Protein AF-A0A804JCF3-F1 (afdb_monomer)

Solvent-accessible surface area (backbone atoms only — not comparable to full-atom values): 6705 Å² total; per-residue (Å²): 135,85,74,80,89,80,71,84,83,71,57,66,70,57,54,53,48,50,54,51,51,53,50,50,52,56,49,50,53,53,51,52,48,67,68,36,88,84,48,82,68,52,73,66,57,55,50,51,52,51,52,52,48,53,53,53,52,51,52,52,49,50,54,51,50,52,50,52,52,49,56,53,52,51,52,54,51,52,52,51,53,51,52,52,46,67,73,66,78,66,74,58,69,66,62,54,48,52,65,72,44,47,76,63,58,58,62,63,66,76,76,115

Mean predicted aligned error: 13.16 Å

InterPro domains:
  IPR013947 Mediator complex, subunit Med14 [PTHR12809] (1-79)
  IPR055122 Mediat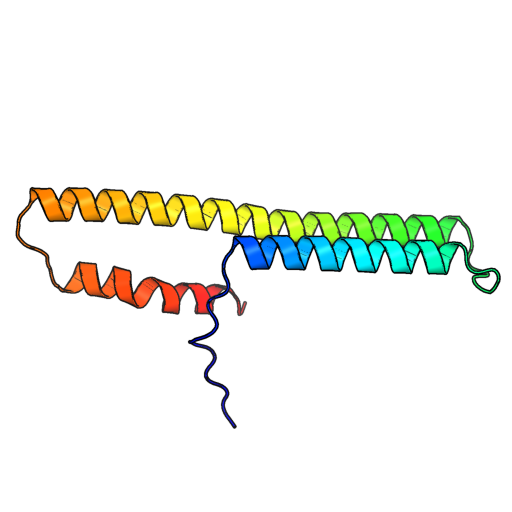or complex subunit MED14, N-terminal [PF08638] (9-81)

Organism: Musa acuminata subsp. malaccensis (NCBI:txid214687)

Radius of gyration: 21.76 Å; Cα contacts (8 Å, |Δi|>4): 15; chains: 1; bounding box: 44×30×64 Å

Secondary structure (DSSP, 8-state):
----TTS-PPPHHHHHHHHHHHHHHHHHHHHHHHH-TT----HHHHHHHHHHHHHHHHHHHHHHHHHHHHHHHHHHHHHHHHHHHHHHS---HHHHHHHHHHHHHHTTGGG-

pLDDT: mean 73.2, std 19.91, range [32.34, 96.25]

Structure (mmCIF, N/CA/C/O backbone):
data_AF-A0A804JCF3-F1
#
_entry.id   AF-A0A804JCF3-F1
#
loop_
_atom_site.group_PDB
_atom_site.id
_atom_site.type_symbol
_atom_site.label_atom_id
_atom_site.label_alt_id
_atom_site.label_comp_id
_atom_site.label_asym_id
_atom_site.label_entity_id
_atom_site.label_seq_id
_atom_site.pdbx_PDB_ins_code
_atom_site.Cartn_x
_atom_site.Cartn_y
_atom_site.Cartn_z
_atom_site.occupancy
_atom_site.B_iso_or_equiv
_atom_site.auth_seq_id
_atom_site.auth_comp_id
_atom_site.auth_asym_id
_atom_site.auth_atom_id
_atom_site.pdbx_PDB_model_num
ATOM 1 N N . MET A 1 1 ? 25.938 -18.453 4.469 1.00 33.66 1 MET A N 1
ATOM 2 C CA . MET A 1 1 ? 25.065 -18.577 3.283 1.00 33.66 1 MET A CA 1
ATOM 3 C C . MET A 1 1 ? 24.818 -17.176 2.747 1.00 33.66 1 MET A C 1
ATOM 5 O O . MET A 1 1 ? 23.984 -16.465 3.287 1.00 33.66 1 MET A O 1
ATOM 9 N N . ALA A 1 2 ? 25.632 -16.740 1.785 1.00 35.84 2 ALA A N 1
ATOM 10 C CA . ALA A 1 2 ? 25.478 -15.447 1.127 1.00 35.84 2 ALA A CA 1
ATOM 11 C C . ALA A 1 2 ? 24.386 -15.600 0.064 1.00 35.84 2 ALA A C 1
ATOM 13 O O . ALA A 1 2 ? 24.603 -16.256 -0.950 1.00 35.84 2 ALA A O 1
ATOM 14 N N . ALA A 1 3 ? 23.188 -15.100 0.359 1.00 41.19 3 ALA A N 1
ATOM 15 C CA . ALA A 1 3 ? 22.082 -15.111 -0.585 1.00 41.19 3 ALA A CA 1
ATOM 16 C C . ALA A 1 3 ? 22.426 -14.217 -1.783 1.00 41.19 3 ALA A C 1
ATOM 18 O O . ALA A 1 3 ? 22.879 -13.084 -1.615 1.00 41.19 3 ALA A O 1
ATOM 19 N N . GLU A 1 4 ? 22.211 -14.748 -2.981 1.00 39.12 4 GLU A N 1
ATOM 20 C CA . GLU A 1 4 ? 22.333 -14.068 -4.265 1.00 39.12 4 GLU A CA 1
ATOM 21 C C . GLU A 1 4 ? 21.363 -12.873 -4.336 1.00 39.12 4 GLU A C 1
ATOM 23 O O . GLU A 1 4 ? 20.233 -12.972 -4.808 1.00 39.12 4 GLU A O 1
ATOM 28 N N . LEU A 1 5 ? 21.801 -11.710 -3.855 1.00 44.31 5 LEU A N 1
ATOM 29 C CA . LEU A 1 5 ? 21.049 -10.445 -3.844 1.00 44.31 5 LEU A CA 1
ATOM 30 C C . LEU A 1 5 ? 20.971 -9.769 -5.234 1.00 44.31 5 LEU A C 1
ATOM 32 O O . LEU A 1 5 ? 20.851 -8.551 -5.329 1.00 44.31 5 LEU A O 1
ATOM 36 N N . GLY A 1 6 ? 21.058 -10.545 -6.320 1.00 49.97 6 GLY A N 1
ATOM 37 C CA . GLY A 1 6 ? 21.124 -10.042 -7.698 1.00 49.97 6 GLY A CA 1
ATOM 38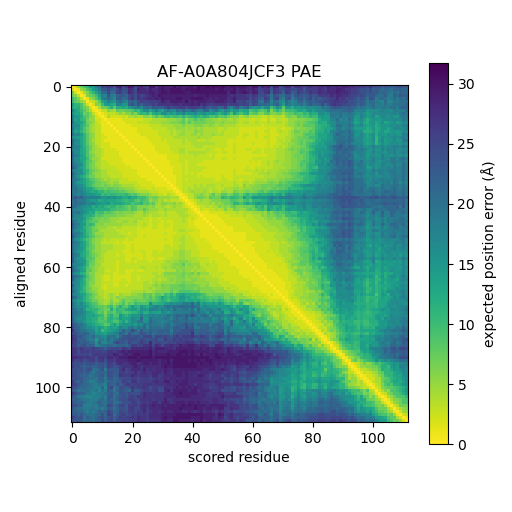 C C . GLY A 1 6 ? 19.950 -10.415 -8.608 1.00 49.97 6 GLY A C 1
ATOM 39 O O . GLY A 1 6 ? 19.782 -9.776 -9.643 1.00 49.97 6 GLY A O 1
ATOM 40 N N . GLN A 1 7 ? 19.128 -11.409 -8.246 1.00 49.78 7 GLN A N 1
ATOM 41 C CA . GLN A 1 7 ? 18.189 -12.031 -9.196 1.00 49.78 7 GLN A CA 1
ATOM 42 C C . GLN A 1 7 ? 16.703 -11.718 -8.974 1.00 49.78 7 GLN A C 1
ATOM 44 O O . GLN A 1 7 ? 15.884 -12.066 -9.822 1.00 49.78 7 GLN A O 1
ATOM 49 N N . GLN A 1 8 ? 16.310 -1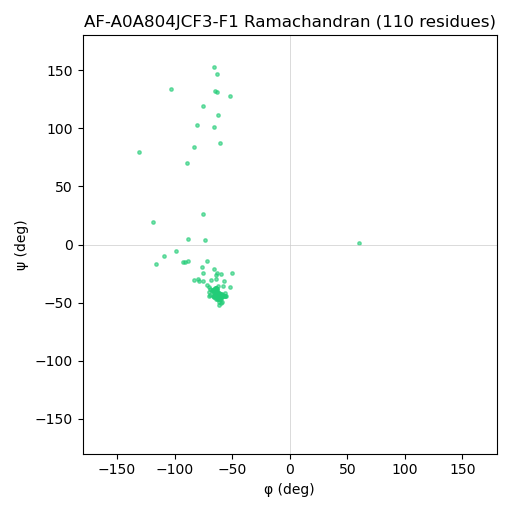1.091 -7.863 1.00 55.94 8 GLN A N 1
ATOM 50 C CA . GLN A 1 8 ? 14.889 -10.871 -7.579 1.00 55.94 8 GLN A CA 1
ATOM 51 C C . GLN A 1 8 ? 14.395 -9.547 -8.178 1.00 55.94 8 GLN A C 1
ATOM 53 O O . GLN A 1 8 ? 14.100 -8.585 -7.473 1.00 55.94 8 GLN A O 1
ATOM 58 N N . THR A 1 9 ? 14.298 -9.485 -9.508 1.00 63.22 9 THR A N 1
ATOM 59 C CA . THR A 1 9 ? 13.560 -8.403 -10.167 1.00 63.22 9 THR A CA 1
ATOM 60 C C . THR A 1 9 ? 12.068 -8.666 -10.011 1.00 63.22 9 THR A C 1
ATOM 62 O O . THR A 1 9 ? 11.558 -9.694 -10.454 1.00 63.22 9 THR A O 1
ATOM 65 N N . VAL A 1 10 ? 11.365 -7.749 -9.353 1.00 72.50 10 VAL A N 1
ATOM 66 C CA . VAL A 1 10 ? 9.912 -7.824 -9.172 1.00 72.50 10 VAL A CA 1
ATOM 67 C C . VAL A 1 10 ? 9.261 -6.859 -10.147 1.00 72.50 10 VAL A C 1
ATOM 69 O O . VAL A 1 10 ? 9.668 -5.700 -10.235 1.00 72.50 10 VAL A O 1
ATOM 72 N N . GLU A 1 11 ? 8.226 -7.325 -10.842 1.00 79.38 11 GLU A N 1
ATOM 73 C CA . GLU A 1 11 ? 7.400 -6.475 -11.694 1.00 79.38 11 GLU A CA 1
ATOM 74 C C . GLU A 1 11 ? 6.920 -5.248 -10.913 1.00 79.38 11 GLU A C 1
ATOM 76 O O . GLU A 1 11 ? 6.331 -5.368 -9.834 1.00 79.38 11 GLU A O 1
ATOM 81 N N . PHE A 1 12 ? 7.145 -4.050 -11.460 1.00 79.75 12 PHE A N 1
ATOM 82 C CA . PHE A 1 12 ? 6.791 -2.804 -10.776 1.00 79.75 12 PHE A CA 1
ATOM 83 C C . PHE A 1 12 ? 5.293 -2.752 -10.431 1.00 79.75 12 PHE A C 1
ATOM 85 O O . PHE A 1 12 ? 4.910 -2.299 -9.353 1.00 79.75 12 PHE A O 1
ATOM 92 N N . SER A 1 13 ? 4.442 -3.299 -11.303 1.00 83.25 13 SER A N 1
ATOM 93 C CA . SER A 1 13 ? 3.001 -3.440 -11.069 1.00 83.25 13 SER A CA 1
ATOM 94 C C . SER A 1 13 ? 2.687 -4.326 -9.854 1.00 83.25 13 SER A C 1
ATOM 96 O O . SER A 1 13 ? 1.831 -3.974 -9.041 1.00 83.25 13 SER A O 1
ATOM 98 N N . ALA A 1 14 ? 3.411 -5.435 -9.683 1.00 85.06 14 ALA A N 1
ATOM 99 C CA . ALA A 1 14 ? 3.285 -6.321 -8.530 1.00 85.06 14 ALA A CA 1
ATOM 100 C C . ALA A 1 14 ? 3.803 -5.656 -7.247 1.00 85.06 14 ALA A C 1
ATOM 102 O O . ALA A 1 14 ? 3.184 -5.797 -6.194 1.00 85.06 14 ALA A O 1
ATOM 103 N N . LEU A 1 15 ? 4.889 -4.879 -7.332 1.00 86.12 15 LEU A N 1
ATOM 104 C CA . LEU A 1 15 ? 5.415 -4.106 -6.205 1.00 86.12 15 LEU A CA 1
ATOM 105 C C . LEU A 1 15 ? 4.413 -3.046 -5.728 1.00 86.12 15 LEU A C 1
ATOM 107 O O . LEU A 1 15 ? 4.157 -2.937 -4.529 1.00 86.12 15 LEU A O 1
ATOM 111 N N . VAL A 1 16 ? 3.827 -2.284 -6.657 1.00 88.38 16 VAL A N 1
ATOM 112 C CA . VAL A 1 16 ? 2.806 -1.272 -6.346 1.00 88.38 16 VAL A CA 1
ATOM 113 C C . VAL A 1 16 ? 1.567 -1.927 -5.743 1.00 88.38 16 VAL A C 1
ATOM 115 O O . VAL A 1 16 ? 1.062 -1.441 -4.732 1.00 88.38 16 VAL A O 1
ATOM 118 N N . ARG A 1 17 ? 1.105 -3.047 -6.315 1.00 89.69 17 ARG A N 1
ATOM 119 C CA . ARG A 1 17 ? -0.054 -3.787 -5.805 1.00 89.69 17 ARG A CA 1
ATOM 120 C C . ARG A 1 17 ? 0.180 -4.295 -4.384 1.00 89.69 17 ARG A C 1
ATOM 122 O O . ARG A 1 17 ? -0.602 -3.953 -3.506 1.00 89.69 17 ARG A O 1
ATOM 129 N N . ARG A 1 18 ? 1.291 -5.000 -4.137 1.00 90.25 18 ARG A N 1
ATOM 130 C CA . ARG A 1 18 ? 1.663 -5.466 -2.790 1.00 90.25 18 ARG A CA 1
ATOM 131 C C . ARG A 1 18 ? 1.746 -4.312 -1.803 1.00 90.25 18 ARG A C 1
ATOM 133 O O . ARG A 1 18 ? 1.222 -4.397 -0.704 1.00 90.25 18 ARG A O 1
ATOM 140 N N . ALA A 1 19 ? 2.365 -3.202 -2.201 1.00 89.81 19 ALA A N 1
ATOM 141 C CA . ALA A 1 19 ? 2.476 -2.051 -1.322 1.00 89.81 19 ALA A CA 1
ATOM 142 C C . ALA A 1 19 ? 1.123 -1.424 -0.965 1.00 89.81 19 ALA A C 1
ATOM 144 O O . ALA A 1 19 ? 0.950 -0.986 0.173 1.00 89.81 19 ALA A O 1
ATOM 145 N N . ALA A 1 20 ? 0.183 -1.388 -1.911 1.00 91.06 20 ALA A N 1
ATOM 146 C CA . ALA A 1 20 ? -1.177 -0.923 -1.671 1.00 91.06 20 ALA A CA 1
ATOM 147 C C . ALA A 1 20 ? -1.965 -1.898 -0.781 1.00 91.06 20 ALA A C 1
ATOM 149 O O . ALA A 1 20 ? -2.625 -1.454 0.157 1.00 91.06 20 ALA A O 1
ATOM 150 N N . GLU A 1 21 ? -1.857 -3.203 -1.034 1.00 93.81 21 GLU A N 1
ATOM 151 C CA . GLU A 1 21 ? -2.491 -4.263 -0.239 1.00 93.81 21 GLU A CA 1
ATOM 152 C C . GLU A 1 21 ? -1.987 -4.258 1.208 1.00 93.81 21 GLU A C 1
ATOM 154 O O . GLU A 1 21 ? -2.795 -4.174 2.128 1.00 93.81 21 GLU A O 1
ATOM 159 N N . ASP A 1 22 ? -0.668 -4.231 1.417 1.00 92.62 22 ASP A N 1
ATOM 160 C CA . ASP A 1 22 ? -0.049 -4.126 2.743 1.00 92.62 22 ASP A CA 1
ATOM 161 C C . ASP A 1 22 ? -0.557 -2.890 3.504 1.00 92.62 22 ASP A C 1
ATOM 163 O O . ASP A 1 22 ? -0.865 -2.950 4.694 1.00 92.62 22 ASP A O 1
ATOM 167 N N . SER A 1 23 ? -0.635 -1.741 2.822 1.00 92.19 23 SER A N 1
ATOM 168 C CA . SER A 1 23 ? -1.137 -0.503 3.419 1.00 92.19 23 SER A CA 1
ATOM 169 C C . SER A 1 23 ? -2.626 -0.600 3.753 1.00 92.19 23 SER A C 1
ATOM 171 O O . SER A 1 23 ? -3.050 -0.121 4.801 1.00 92.19 23 SER A O 1
ATOM 173 N N . TYR A 1 24 ? -3.434 -1.234 2.909 1.00 93.50 24 TYR A N 1
ATOM 174 C CA . TYR A 1 24 ? -4.846 -1.445 3.209 1.00 93.50 24 TYR A CA 1
ATOM 175 C C . TYR A 1 24 ? -5.044 -2.384 4.407 1.00 93.50 24 TYR A C 1
ATOM 177 O O . TYR A 1 24 ? -5.820 -2.062 5.305 1.00 93.50 24 TYR A O 1
ATOM 185 N N . LEU A 1 25 ? -4.313 -3.501 4.457 1.00 96.25 25 LEU A N 1
ATOM 186 C CA . LEU A 1 25 ? -4.375 -4.460 5.562 1.00 96.25 25 LEU A CA 1
ATOM 187 C C . LEU A 1 25 ? -3.965 -3.813 6.886 1.00 96.25 25 LEU A C 1
ATOM 189 O O . LEU A 1 25 ? -4.712 -3.889 7.856 1.00 96.25 25 LEU A O 1
ATOM 193 N N . ALA A 1 26 ? -2.855 -3.075 6.905 1.00 93.88 26 ALA A N 1
ATOM 194 C CA . ALA A 1 26 ? -2.409 -2.372 8.104 1.00 93.88 26 ALA A CA 1
ATOM 195 C C . ALA A 1 26 ? -3.412 -1.298 8.574 1.00 93.88 26 ALA A C 1
ATOM 197 O O . ALA A 1 26 ? -3.594 -1.100 9.776 1.00 93.88 26 ALA A O 1
ATOM 198 N N . LEU A 1 27 ? -4.093 -0.609 7.646 1.00 94.50 27 LEU A N 1
ATOM 199 C CA . LEU A 1 27 ? -5.167 0.324 8.000 1.00 94.50 27 LEU A CA 1
ATOM 200 C C . LEU A 1 27 ? -6.368 -0.412 8.595 1.00 94.50 27 LEU A C 1
ATOM 202 O O . LEU A 1 27 ? -6.935 0.042 9.587 1.00 94.50 27 LEU A O 1
ATOM 206 N N . LYS A 1 28 ? -6.758 -1.534 7.985 1.00 94.69 28 LYS A N 1
ATOM 207 C CA . LYS A 1 28 ? -7.866 -2.364 8.451 1.00 94.69 28 LYS A CA 1
ATOM 208 C C . LYS A 1 28 ? -7.608 -2.856 9.874 1.00 94.69 28 LYS A C 1
ATOM 210 O O . LYS A 1 28 ? -8.451 -2.627 10.735 1.00 94.69 28 LYS A O 1
ATOM 215 N N . GLU A 1 29 ? -6.426 -3.407 10.139 1.00 94.06 29 GLU A N 1
ATOM 216 C CA . GLU A 1 29 ? -6.005 -3.842 11.476 1.00 94.06 29 GLU A CA 1
ATOM 217 C C . GLU A 1 29 ? -6.027 -2.692 12.492 1.00 94.06 29 GLU A C 1
ATOM 219 O O . GLU A 1 29 ? -6.508 -2.852 13.614 1.00 94.06 29 GLU A O 1
ATOM 224 N N . LEU A 1 30 ? -5.554 -1.500 12.105 1.00 93.44 30 LEU A N 1
ATOM 225 C CA . LEU A 1 30 ? -5.574 -0.320 12.974 1.00 93.44 30 LEU A CA 1
ATOM 226 C C . LEU A 1 30 ? -7.006 0.110 13.325 1.00 93.44 30 LEU A C 1
ATOM 228 O O . LEU A 1 30 ? -7.281 0.466 14.472 1.00 93.44 30 LEU A O 1
ATOM 232 N N . VAL A 1 31 ? -7.927 0.053 12.360 1.00 92.19 31 VAL A N 1
ATOM 233 C CA . VAL A 1 31 ? -9.346 0.371 12.575 1.00 92.19 31 VAL A CA 1
ATOM 234 C C . VAL A 1 31 ? -10.027 -0.693 13.430 1.00 92.19 31 VAL A C 1
ATOM 236 O O . VAL A 1 31 ? -10.763 -0.343 14.352 1.00 92.19 31 VAL A O 1
ATOM 239 N N . GLU A 1 32 ? -9.785 -1.972 13.162 1.00 93.12 32 GLU A N 1
ATOM 240 C CA . GLU A 1 32 ? -10.336 -3.083 13.944 1.00 93.12 32 GLU A CA 1
ATOM 241 C C . GLU A 1 32 ? -9.880 -3.002 15.400 1.00 93.12 32 GLU A C 1
ATOM 243 O O . GLU A 1 32 ? -10.717 -3.031 16.301 1.00 93.12 32 GLU A O 1
ATOM 248 N N . ARG A 1 33 ? -8.589 -2.744 15.633 1.00 90.88 33 ARG A N 1
ATOM 249 C CA . ARG A 1 33 ? -8.043 -2.494 16.970 1.00 90.88 33 ARG A CA 1
ATOM 250 C C . ARG A 1 33 ? -8.726 -1.316 17.661 1.00 90.88 33 ARG A C 1
ATOM 252 O O . ARG A 1 33 ? -9.097 -1.435 18.818 1.00 90.88 33 ARG A O 1
ATOM 259 N N . SER A 1 34 ? -8.945 -0.210 16.946 1.00 88.12 34 SER A N 1
ATOM 260 C CA . SER A 1 34 ? -9.565 0.996 17.520 1.00 88.12 34 SER A CA 1
ATOM 261 C C . SER A 1 34 ? -11.016 0.791 17.978 1.00 88.12 34 SER A C 1
ATOM 263 O O . SER A 1 34 ? -11.490 1.513 18.861 1.00 88.12 34 SER A O 1
ATOM 265 N N . ARG A 1 35 ? -11.711 -0.176 17.358 1.00 87.88 35 ARG A N 1
ATOM 266 C CA . ARG A 1 35 ? -13.102 -0.568 17.634 1.00 87.88 35 ARG A CA 1
ATOM 267 C C . ARG A 1 35 ? -13.215 -1.672 18.679 1.00 87.88 35 ARG A C 1
ATOM 269 O O . ARG A 1 35 ? -14.320 -1.922 19.154 1.00 87.88 35 ARG A O 1
ATOM 276 N N . ALA A 1 36 ? -12.113 -2.346 18.989 1.00 90.38 36 ALA A N 1
ATOM 277 C CA . ALA A 1 36 ? -12.102 -3.429 19.949 1.00 90.38 36 ALA A CA 1
ATOM 278 C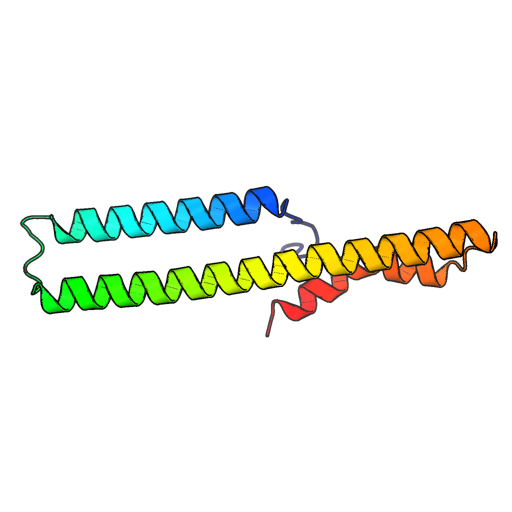 C . ALA A 1 36 ? -12.500 -2.888 21.337 1.00 90.38 36 ALA A C 1
ATOM 280 O O . ALA A 1 36 ? -11.963 -1.860 21.761 1.00 90.38 36 ALA A O 1
ATOM 281 N N . PRO A 1 37 ? -13.442 -3.533 22.044 1.00 81.81 37 PRO A N 1
ATOM 282 C CA . PRO A 1 37 ? -13.907 -3.064 23.349 1.00 81.81 37 PRO A CA 1
ATOM 283 C C . PRO A 1 37 ? -12.793 -3.069 24.409 1.00 81.81 37 PRO A C 1
ATOM 285 O O . PRO A 1 37 ? -12.841 -2.285 25.354 1.00 81.81 37 PRO A O 1
ATOM 288 N N . GLU A 1 38 ? -11.762 -3.898 24.233 1.00 86.69 38 GLU A N 1
ATOM 289 C CA . GLU A 1 38 ? -10.538 -3.904 25.037 1.00 86.69 38 GLU A CA 1
ATOM 290 C C . GLU A 1 38 ? -9.599 -2.703 24.799 1.00 86.69 38 GLU A C 1
ATOM 292 O O . GLU A 1 38 ? -8.698 -2.468 25.608 1.00 86.69 38 GLU A O 1
ATOM 297 N N . ASP A 1 39 ? -9.782 -1.921 23.728 1.00 84.38 39 ASP A N 1
ATOM 298 C CA . ASP A 1 39 ? -8.916 -0.779 23.419 1.00 84.38 39 ASP A CA 1
ATOM 299 C C . ASP A 1 39 ? -9.330 0.475 24.205 1.00 84.38 39 ASP A C 1
ATOM 301 O O . ASP A 1 39 ? -10.041 1.359 23.713 1.00 84.38 39 ASP A O 1
ATOM 305 N N . GLN A 1 40 ? -8.834 0.548 25.444 1.00 87.19 40 GLN A N 1
ATOM 306 C CA . GLN A 1 40 ? -9.064 1.627 26.418 1.00 87.19 40 GLN A CA 1
ATOM 307 C C . GLN A 1 40 ? -8.320 2.937 26.099 1.00 87.19 40 GLN A C 1
ATOM 309 O O . GLN A 1 40 ? -8.356 3.881 26.888 1.00 87.19 40 GLN A O 1
ATOM 314 N N . ARG A 1 41 ? -7.618 3.012 24.962 1.00 87.88 41 ARG A N 1
ATOM 315 C CA . ARG A 1 41 ? -6.934 4.238 24.530 1.00 87.88 41 ARG A CA 1
ATOM 316 C C . ARG A 1 41 ? -7.920 5.366 24.277 1.00 87.88 41 ARG A C 1
ATOM 318 O O . ARG A 1 41 ? -9.019 5.150 23.763 1.00 87.88 41 ARG A O 1
ATOM 325 N N . SER A 1 42 ? -7.476 6.585 24.554 1.00 89.56 42 SER A N 1
ATOM 326 C CA . SER A 1 42 ? -8.260 7.788 24.295 1.00 89.56 42 SER A CA 1
ATOM 327 C C . SER A 1 42 ? -8.482 8.015 22.796 1.00 89.56 42 SER A C 1
ATOM 329 O O . SER A 1 42 ? -7.647 7.669 21.953 1.00 89.56 42 SER A O 1
ATOM 331 N N . ASP A 1 43 ? -9.578 8.689 22.446 1.00 88.81 43 ASP A N 1
ATOM 332 C CA . ASP A 1 43 ? -9.854 9.083 21.058 1.00 88.81 43 ASP A CA 1
ATOM 333 C C . ASP A 1 43 ? -8.730 9.933 20.451 1.00 88.81 43 ASP A C 1
ATOM 335 O O . ASP A 1 43 ? -8.473 9.871 19.246 1.00 88.81 43 ASP A O 1
ATOM 339 N N . SER A 1 44 ? -8.037 10.721 21.276 1.00 92.19 44 SER A N 1
ATOM 340 C CA . SER A 1 44 ? -6.884 11.521 20.861 1.00 92.19 44 SER A CA 1
ATOM 341 C C . SER A 1 44 ? -5.710 10.643 20.433 1.00 92.19 44 SER A C 1
ATOM 343 O O . SER A 1 44 ? -5.128 10.880 19.377 1.00 92.19 44 SER A O 1
ATOM 345 N N . GLU A 1 45 ? -5.389 9.595 21.193 1.00 91.56 45 GLU A N 1
ATOM 346 C CA . GLU A 1 45 ? -4.330 8.643 20.833 1.00 91.56 45 GLU A CA 1
ATOM 347 C C . GLU A 1 45 ? -4.681 7.875 19.557 1.00 91.56 45 GLU A C 1
ATOM 349 O O . GLU A 1 45 ? -3.852 7.785 18.649 1.00 91.56 45 GLU A O 1
ATOM 354 N N . LYS A 1 46 ? -5.934 7.417 19.431 1.00 91.94 46 LYS A N 1
ATOM 355 C CA . LYS A 1 46 ? -6.436 6.742 18.221 1.00 91.94 46 LYS A CA 1
ATOM 356 C C . LYS A 1 46 ? -6.310 7.643 16.984 1.00 91.94 46 LYS A C 1
ATOM 358 O O . LYS A 1 46 ? -5.839 7.204 15.933 1.00 91.94 46 LYS A O 1
ATOM 363 N N . LYS A 1 47 ? -6.658 8.931 17.108 1.00 92.94 47 LYS A N 1
ATOM 364 C CA . LYS A 1 47 ? -6.493 9.931 16.036 1.00 92.94 47 LYS A CA 1
ATOM 365 C C . LYS A 1 47 ? -5.024 10.178 15.690 1.00 92.94 47 LYS A C 1
ATOM 367 O O . LYS A 1 47 ? -4.690 10.259 14.508 1.00 92.94 47 LYS A O 1
ATOM 372 N N . ILE A 1 48 ? -4.142 10.278 16.685 1.00 94.75 48 ILE A N 1
ATOM 373 C CA . ILE A 1 48 ? -2.700 10.460 16.464 1.00 94.75 48 ILE A CA 1
ATOM 374 C C . ILE A 1 48 ? -2.115 9.267 15.701 1.00 94.75 48 ILE A C 1
ATOM 376 O O . ILE A 1 48 ? -1.356 9.462 14.750 1.00 94.75 48 ILE A O 1
ATOM 380 N N . ASP A 1 49 ? -2.480 8.041 16.071 1.00 92.88 49 ASP A N 1
ATOM 381 C CA . ASP A 1 49 ? -2.001 6.834 15.394 1.00 92.88 49 ASP A CA 1
ATOM 382 C C . ASP A 1 49 ? -2.503 6.747 13.947 1.00 92.88 49 ASP A C 1
ATOM 384 O O . ASP A 1 49 ? -1.722 6.427 13.046 1.00 92.88 49 ASP A O 1
ATOM 388 N N . LEU A 1 50 ? -3.754 7.143 13.689 1.00 94.38 50 LEU A N 1
ATOM 389 C CA . LEU A 1 50 ? -4.278 7.265 12.328 1.00 94.38 50 LEU A CA 1
ATOM 390 C C . LEU A 1 50 ? -3.496 8.301 11.501 1.00 94.38 50 LEU A C 1
ATOM 392 O O . LEU A 1 50 ? -3.123 8.034 10.357 1.00 94.38 50 LEU A O 1
ATOM 396 N N . LEU A 1 51 ? -3.194 9.472 12.070 1.00 95.56 51 LEU A N 1
ATOM 397 C CA . LEU A 1 51 ? -2.407 10.505 11.384 1.00 95.56 51 LEU A CA 1
ATOM 398 C C . LEU A 1 51 ? -0.983 10.027 11.075 1.00 95.56 51 LEU A C 1
ATOM 400 O O . LEU A 1 51 ? -0.494 10.217 9.957 1.00 95.56 51 LEU A O 1
ATOM 404 N N . LYS A 1 52 ? -0.332 9.344 12.025 1.00 94.69 52 LYS A N 1
ATOM 405 C CA . LYS A 1 52 ? 0.979 8.711 11.808 1.00 94.69 52 LYS A CA 1
ATOM 406 C C . LYS A 1 52 ? 0.912 7.670 10.693 1.00 94.69 52 LYS A C 1
ATOM 408 O O . LYS A 1 52 ? 1.815 7.613 9.857 1.00 94.69 52 LYS A O 1
ATOM 413 N N . PHE A 1 53 ? -0.146 6.862 10.662 1.00 94.62 53 PHE A N 1
ATOM 414 C CA . PHE A 1 53 ? -0.352 5.858 9.625 1.00 94.62 53 PHE A CA 1
ATOM 415 C C . PHE A 1 53 ? -0.484 6.489 8.229 1.00 94.62 53 PHE A C 1
ATOM 417 O O . PHE A 1 53 ? 0.183 6.058 7.282 1.00 94.62 53 PHE A O 1
ATOM 424 N N . ILE A 1 54 ? -1.280 7.555 8.101 1.00 94.06 54 ILE A N 1
ATOM 425 C CA . ILE A 1 54 ? -1.452 8.292 6.840 1.00 94.06 54 ILE A CA 1
ATOM 426 C C . ILE A 1 54 ? -0.120 8.891 6.378 1.00 94.06 54 ILE A C 1
ATOM 428 O O . ILE A 1 54 ? 0.235 8.759 5.205 1.00 94.06 54 ILE A O 1
ATOM 432 N N . ALA A 1 55 ? 0.640 9.515 7.282 1.00 94.38 55 ALA A N 1
ATOM 433 C CA . ALA A 1 55 ? 1.942 10.094 6.956 1.00 94.38 55 ALA A CA 1
ATOM 434 C C . ALA A 1 55 ? 2.926 9.032 6.428 1.00 94.38 55 ALA A C 1
ATOM 436 O O . ALA A 1 55 ? 3.524 9.217 5.365 1.00 94.38 55 ALA A O 1
ATOM 437 N N . LYS A 1 56 ? 3.022 7.879 7.107 1.00 91.50 56 LYS A N 1
ATOM 438 C CA . LYS A 1 56 ? 3.859 6.745 6.674 1.00 91.50 56 LYS A CA 1
ATOM 439 C C . LYS A 1 56 ? 3.439 6.205 5.305 1.00 91.50 56 LYS A C 1
ATOM 441 O O . LYS A 1 56 ? 4.283 5.988 4.434 1.00 91.50 56 LYS A O 1
ATOM 446 N N . THR A 1 57 ? 2.137 6.032 5.087 1.00 93.06 57 THR A N 1
ATOM 447 C CA . THR A 1 57 ? 1.596 5.514 3.820 1.00 93.06 57 THR A CA 1
ATOM 448 C C . THR A 1 57 ? 1.856 6.483 2.665 1.00 93.06 57 THR A C 1
ATOM 450 O O . THR A 1 57 ? 2.293 6.065 1.592 1.00 93.06 57 THR A O 1
ATOM 453 N N . ARG A 1 58 ? 1.700 7.796 2.891 1.00 92.00 58 ARG A N 1
ATOM 454 C CA . ARG A 1 58 ? 2.057 8.834 1.908 1.00 92.00 58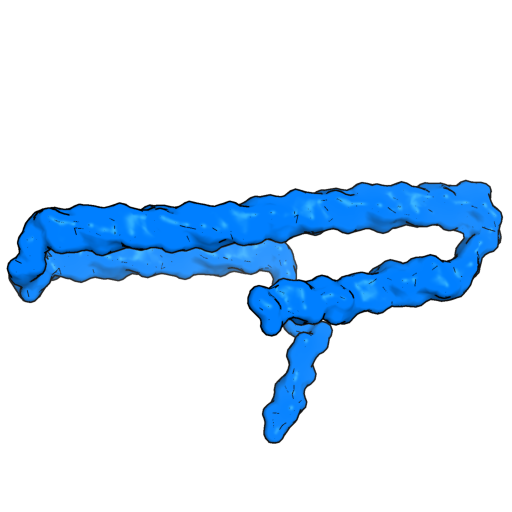 ARG A CA 1
ATOM 455 C C . ARG A 1 58 ? 3.536 8.799 1.539 1.00 92.00 58 ARG A C 1
ATOM 457 O O . ARG A 1 58 ? 3.857 8.838 0.356 1.00 92.00 58 ARG A O 1
ATOM 464 N N . GLN A 1 59 ? 4.432 8.670 2.515 1.00 93.38 59 GLN A N 1
ATOM 465 C CA . GLN A 1 59 ? 5.868 8.576 2.246 1.00 93.38 59 GLN A CA 1
ATOM 466 C C . GLN A 1 59 ? 6.213 7.347 1.386 1.00 93.38 59 GLN A C 1
ATOM 468 O O . GLN A 1 59 ? 6.988 7.459 0.435 1.00 93.38 59 GLN A O 1
ATOM 473 N N . ARG A 1 60 ? 5.601 6.184 1.657 1.00 89.06 60 ARG A N 1
ATOM 474 C CA . ARG A 1 60 ? 5.770 4.974 0.829 1.00 89.06 60 ARG A CA 1
ATOM 475 C C . ARG A 1 60 ? 5.262 5.187 -0.603 1.00 89.06 60 ARG A C 1
ATOM 477 O O . ARG A 1 60 ? 5.956 4.813 -1.547 1.00 89.06 60 ARG A O 1
ATOM 484 N N . MET A 1 61 ? 4.108 5.837 -0.775 1.00 89.06 61 MET A N 1
ATOM 485 C CA . MET A 1 61 ? 3.571 6.176 -2.101 1.00 89.06 61 MET A CA 1
ATOM 486 C C . MET A 1 61 ? 4.464 7.160 -2.863 1.00 89.06 61 MET A C 1
ATOM 488 O O . MET A 1 61 ? 4.655 6.989 -4.062 1.00 89.06 61 MET A O 1
ATOM 492 N N . LEU A 1 62 ? 5.071 8.142 -2.188 1.00 90.38 62 LEU A N 1
ATOM 493 C CA . LEU A 1 62 ? 6.034 9.052 -2.817 1.00 90.38 62 LEU A CA 1
ATOM 494 C C . LEU A 1 62 ? 7.280 8.310 -3.310 1.00 90.38 62 LEU A C 1
ATOM 496 O O . LEU A 1 62 ? 7.724 8.555 -4.429 1.00 90.38 62 LEU A O 1
ATOM 500 N N . ARG A 1 63 ? 7.806 7.356 -2.529 1.00 88.44 63 ARG A N 1
ATOM 501 C CA . ARG A 1 63 ? 8.929 6.504 -2.963 1.00 88.44 63 ARG A CA 1
ATOM 502 C C . ARG A 1 63 ? 8.569 5.698 -4.214 1.00 88.44 63 ARG A C 1
ATOM 504 O O . ARG A 1 63 ? 9.344 5.683 -5.164 1.00 88.44 63 ARG A O 1
ATOM 511 N N . LEU A 1 64 ? 7.379 5.094 -4.253 1.00 87.75 64 LEU A N 1
ATOM 512 C CA . LEU A 1 64 ? 6.886 4.386 -5.443 1.00 87.75 64 LEU A CA 1
ATOM 513 C C . LEU A 1 64 ? 6.659 5.323 -6.633 1.00 87.75 64 LEU A C 1
ATOM 515 O O . LEU A 1 64 ? 6.950 4.949 -7.763 1.00 87.75 64 LEU A O 1
ATOM 519 N N . HIS A 1 65 ? 6.180 6.544 -6.402 1.00 86.00 65 HIS A N 1
ATOM 520 C CA . HIS A 1 65 ? 5.990 7.535 -7.458 1.00 86.00 65 HIS A CA 1
ATOM 521 C C . HIS A 1 65 ? 7.321 7.977 -8.076 1.00 86.00 65 HIS A C 1
ATOM 523 O O . HIS A 1 65 ? 7.431 8.094 -9.296 1.00 86.00 65 HIS A O 1
ATOM 529 N N . VAL A 1 66 ? 8.342 8.190 -7.244 1.00 87.50 66 VAL A N 1
ATOM 530 C CA . VAL A 1 66 ? 9.704 8.459 -7.709 1.00 87.50 66 VAL A CA 1
ATOM 531 C C . VAL A 1 66 ? 10.192 7.279 -8.546 1.00 87.50 66 VAL A C 1
ATOM 533 O O . VAL A 1 66 ? 10.574 7.493 -9.691 1.00 87.50 66 VAL A O 1
ATOM 536 N N . LEU A 1 67 ? 10.080 6.041 -8.052 1.00 83.31 67 LEU A N 1
ATOM 537 C CA . LEU A 1 67 ? 10.438 4.841 -8.822 1.00 83.31 67 LEU A CA 1
ATOM 538 C C . LEU A 1 67 ? 9.688 4.751 -10.161 1.00 83.31 67 LEU A C 1
ATOM 540 O O . LEU A 1 67 ? 10.311 4.476 -11.180 1.00 83.31 67 LEU A O 1
ATOM 544 N N . ALA A 1 68 ? 8.392 5.071 -10.201 1.00 82.69 68 ALA A N 1
ATOM 545 C CA . ALA A 1 68 ? 7.623 5.110 -11.446 1.00 82.69 68 ALA A CA 1
ATOM 546 C C . ALA A 1 68 ? 8.190 6.131 -12.449 1.00 82.69 68 ALA A C 1
ATOM 548 O O . ALA A 1 68 ? 8.304 5.839 -13.642 1.00 82.69 68 ALA A O 1
ATOM 549 N N . LYS A 1 69 ? 8.564 7.327 -11.972 1.00 84.12 69 LYS A N 1
ATOM 550 C CA . LYS A 1 69 ? 9.218 8.354 -12.798 1.00 84.12 69 LYS A CA 1
ATOM 5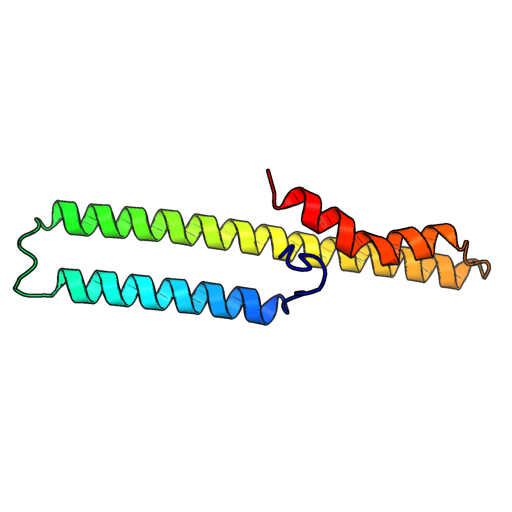51 C C . LYS A 1 69 ? 10.567 7.872 -13.323 1.00 84.12 69 LYS A C 1
ATOM 553 O O . LYS A 1 69 ? 10.837 8.053 -14.507 1.00 84.12 69 LYS A O 1
ATOM 558 N N . TRP A 1 70 ? 11.362 7.211 -12.483 1.00 83.31 70 TRP A N 1
ATOM 559 C CA . TRP A 1 70 ? 12.627 6.600 -12.893 1.00 83.31 70 TRP A CA 1
ATOM 560 C C . TRP A 1 70 ? 12.425 5.526 -13.961 1.00 83.31 70 TRP A C 1
ATOM 562 O O . TRP A 1 70 ? 13.099 5.576 -14.984 1.00 83.31 70 TRP A O 1
ATOM 572 N N . CYS A 1 71 ? 11.464 4.612 -13.791 1.00 78.81 71 CYS A N 1
ATOM 573 C CA . CYS A 1 71 ? 11.149 3.601 -14.803 1.00 78.81 71 CYS A CA 1
ATOM 574 C C . CYS A 1 71 ? 10.801 4.245 -16.152 1.00 78.81 71 CYS A C 1
ATOM 576 O O . CYS A 1 71 ? 11.323 3.825 -17.180 1.00 78.81 71 CYS A O 1
ATOM 578 N N . ARG A 1 72 ? 9.984 5.308 -16.159 1.00 76.31 72 ARG A N 1
ATOM 579 C CA . ARG A 1 72 ? 9.662 6.048 -17.389 1.00 76.31 72 ARG A CA 1
ATOM 580 C C . ARG A 1 72 ? 10.900 6.706 -18.003 1.00 76.31 72 ARG A C 1
ATOM 582 O O . ARG A 1 72 ? 11.078 6.635 -19.212 1.00 76.31 72 ARG A O 1
ATOM 589 N N . GLN A 1 73 ? 11.736 7.353 -17.195 1.00 75.69 73 GLN A N 1
ATOM 590 C CA . GLN A 1 73 ? 12.910 8.065 -17.698 1.00 75.69 73 GLN A CA 1
ATOM 591 C C . GLN A 1 73 ? 13.964 7.112 -18.268 1.00 75.69 73 GLN A C 1
ATOM 593 O O . GLN A 1 73 ? 14.521 7.395 -19.323 1.00 75.69 73 GLN A O 1
ATOM 598 N N . VAL A 1 74 ? 14.185 5.962 -17.626 1.00 72.81 74 VAL A N 1
ATOM 599 C CA . VAL A 1 74 ? 15.079 4.919 -18.141 1.00 72.81 74 VAL A CA 1
ATOM 600 C C . VAL A 1 74 ? 14.559 4.386 -19.474 1.00 72.81 74 VAL A C 1
ATOM 602 O O . VAL A 1 74 ? 15.332 4.345 -20.419 1.00 72.81 74 VAL A O 1
ATOM 605 N N . ILE A 1 75 ? 13.265 4.069 -19.602 1.00 74.19 75 ILE A N 1
ATOM 606 C CA . ILE A 1 75 ? 12.685 3.600 -20.877 1.00 74.19 75 ILE A CA 1
ATOM 607 C C . ILE A 1 75 ? 12.917 4.616 -22.005 1.00 74.19 75 ILE A C 1
ATOM 609 O O . ILE A 1 75 ? 13.369 4.235 -23.076 1.00 74.19 75 ILE A O 1
ATOM 613 N N . LEU A 1 76 ? 12.710 5.911 -21.749 1.00 71.88 76 LEU A N 1
ATOM 614 C CA . LEU A 1 76 ? 12.947 6.956 -22.752 1.00 71.88 76 LEU A CA 1
ATOM 615 C C . LEU A 1 76 ? 14.420 7.058 -23.177 1.00 71.88 76 LEU A C 1
ATOM 617 O O . LEU A 1 76 ? 14.703 7.266 -24.353 1.00 71.88 76 LEU A O 1
ATOM 621 N N . VAL A 1 77 ? 15.361 6.900 -22.240 1.00 69.94 77 VAL A N 1
ATOM 622 C CA . VAL A 1 77 ? 16.802 6.893 -22.547 1.00 69.94 77 VAL A CA 1
ATOM 623 C C . VAL A 1 77 ? 17.192 5.630 -23.319 1.00 69.94 77 VAL A C 1
ATOM 625 O O . VAL A 1 77 ? 17.947 5.717 -24.283 1.00 69.94 77 VAL A O 1
ATOM 628 N N . LEU A 1 78 ? 16.651 4.468 -22.939 1.00 66.56 78 LEU A N 1
ATOM 629 C CA . LEU A 1 78 ? 16.846 3.205 -23.657 1.00 66.56 78 LEU A CA 1
ATOM 630 C C . LEU A 1 78 ? 16.341 3.303 -25.101 1.00 66.56 78 LEU A C 1
ATOM 632 O O . LEU A 1 78 ? 17.045 2.892 -26.019 1.00 66.56 78 LEU A O 1
ATOM 636 N N . ASP A 1 79 ? 15.150 3.869 -25.301 1.00 67.06 79 ASP A N 1
ATOM 637 C CA . ASP A 1 79 ? 14.552 4.048 -26.624 1.00 67.06 79 ASP A CA 1
ATOM 638 C C . ASP A 1 79 ? 15.338 5.057 -27.473 1.00 67.06 79 ASP A C 1
ATOM 640 O O . ASP A 1 79 ? 15.552 4.809 -28.659 1.00 67.06 79 ASP A O 1
ATOM 644 N N . ALA A 1 80 ? 15.837 6.146 -26.878 1.00 65.00 80 ALA A N 1
ATOM 645 C CA . ALA A 1 80 ? 16.687 7.116 -27.570 1.00 65.00 80 ALA A CA 1
ATOM 646 C C . ALA A 1 80 ? 18.024 6.499 -28.019 1.00 65.00 80 ALA A C 1
ATOM 648 O O . ALA A 1 80 ? 18.406 6.632 -29.179 1.00 65.00 80 ALA A O 1
ATOM 649 N N . ILE A 1 81 ? 18.701 5.756 -27.135 1.00 63.62 81 ILE A N 1
ATOM 650 C CA . ILE A 1 81 ? 19.951 5.052 -27.467 1.00 63.62 81 ILE A CA 1
ATOM 651 C C . ILE A 1 81 ? 19.694 3.966 -28.519 1.00 63.62 81 ILE A C 1
ATOM 653 O O . ILE A 1 81 ? 20.483 3.786 -29.442 1.00 63.62 81 ILE A O 1
ATOM 657 N N . ARG A 1 82 ? 18.571 3.246 -28.426 1.00 61.06 82 ARG A N 1
ATOM 658 C CA . ARG A 1 82 ? 18.177 2.247 -29.426 1.00 61.06 82 ARG A CA 1
ATOM 659 C C . ARG A 1 82 ? 17.901 2.878 -30.792 1.00 61.06 82 ARG A C 1
ATOM 661 O O . ARG A 1 82 ? 18.250 2.269 -31.798 1.00 61.06 82 ARG A O 1
ATOM 668 N N . PHE A 1 83 ? 17.298 4.065 -30.840 1.00 59.09 83 PHE A N 1
ATOM 669 C CA . PHE A 1 83 ? 17.069 4.804 -32.083 1.00 59.09 83 PHE A CA 1
ATOM 670 C C . PHE A 1 83 ? 18.390 5.252 -32.730 1.00 59.09 83 PHE A C 1
ATOM 672 O O . PHE A 1 83 ? 18.586 5.025 -33.921 1.00 59.09 83 PHE A O 1
ATOM 679 N N . GLU A 1 84 ? 19.331 5.7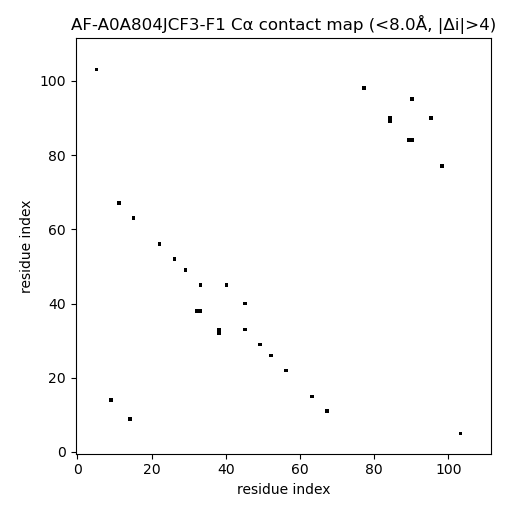78 -31.941 1.00 54.44 84 GLU A N 1
ATOM 680 C CA . GLU A 1 84 ? 20.682 6.139 -32.407 1.00 54.44 84 GLU A CA 1
ATOM 681 C C . GLU A 1 84 ? 21.467 4.919 -32.919 1.00 54.44 84 GLU A C 1
ATOM 683 O O . GLU A 1 84 ? 22.017 4.945 -34.018 1.00 54.44 84 GLU A O 1
ATOM 688 N N . LEU A 1 85 ? 21.438 3.793 -32.195 1.00 53.94 85 LEU A N 1
ATOM 689 C CA . LEU A 1 85 ? 22.112 2.552 -32.605 1.00 53.94 85 LEU A CA 1
ATOM 690 C C . LEU A 1 85 ? 21.548 1.948 -33.905 1.00 53.94 85 LEU A C 1
ATOM 692 O O . LEU A 1 85 ? 22.283 1.286 -34.639 1.00 53.94 85 LEU A O 1
ATOM 696 N N . ILE A 1 86 ? 20.257 2.152 -34.194 1.00 54.88 86 ILE A N 1
ATOM 697 C CA . ILE A 1 86 ? 19.626 1.741 -35.461 1.00 54.88 86 ILE A CA 1
ATOM 698 C C . ILE A 1 86 ? 20.034 2.683 -36.604 1.00 54.88 86 ILE A C 1
ATOM 700 O O . ILE A 1 86 ? 20.139 2.233 -37.744 1.00 54.88 86 ILE A O 1
ATOM 704 N N . SER A 1 87 ? 20.289 3.959 -36.305 1.00 54.16 87 SER A N 1
ATOM 705 C CA . SER A 1 87 ? 20.667 4.968 -37.296 1.00 54.16 87 SER A CA 1
ATOM 706 C C . SER A 1 87 ? 22.144 4.891 -37.716 1.00 54.16 87 SER A C 1
ATOM 708 O O . SER A 1 87 ? 22.439 5.163 -38.876 1.00 54.16 87 SER A O 1
ATOM 710 N N . ASP A 1 88 ? 23.054 4.476 -36.824 1.00 50.75 88 ASP A N 1
ATOM 711 C CA . ASP A 1 88 ? 24.510 4.496 -37.080 1.00 50.75 88 ASP A CA 1
ATOM 712 C C . ASP A 1 88 ? 25.131 3.154 -37.522 1.00 50.75 88 ASP A C 1
ATOM 714 O O . ASP A 1 88 ? 26.319 3.091 -37.848 1.00 50.75 88 ASP A O 1
ATOM 718 N N . GLY A 1 89 ? 24.376 2.046 -37.547 1.00 55.50 89 GLY A N 1
ATOM 719 C CA . GLY A 1 89 ? 24.823 0.750 -38.100 1.00 55.50 89 GLY A CA 1
ATOM 720 C C . GLY A 1 89 ? 26.065 0.112 -37.444 1.00 55.50 89 GLY A C 1
ATOM 721 O O . GLY A 1 89 ? 26.493 -0.971 -37.842 1.00 55.50 89 GLY A O 1
ATOM 722 N N . THR A 1 90 ? 26.642 0.742 -36.422 1.00 53.06 90 THR A N 1
ATOM 723 C CA . THR A 1 90 ? 27.878 0.336 -35.748 1.00 53.06 90 THR A CA 1
ATOM 724 C C . THR A 1 90 ? 27.649 0.331 -34.242 1.00 53.06 90 THR A C 1
ATOM 726 O O . THR A 1 90 ? 28.002 1.248 -33.508 1.00 53.06 90 THR A O 1
ATOM 729 N N . ALA A 1 91 ? 27.020 -0.738 -33.754 1.00 51.66 91 ALA A N 1
ATOM 730 C CA . ALA A 1 91 ? 26.798 -0.917 -32.327 1.00 51.66 91 ALA A CA 1
ATOM 731 C C . ALA A 1 91 ? 28.138 -1.096 -31.589 1.00 51.66 91 ALA A C 1
ATOM 733 O O . ALA A 1 91 ? 28.729 -2.181 -31.573 1.00 51.66 91 ALA A O 1
ATOM 734 N N . HIS A 1 92 ? 28.617 -0.025 -30.953 1.00 49.62 92 HIS A N 1
ATOM 735 C CA . HIS A 1 92 ? 29.737 -0.080 -30.021 1.00 49.62 92 HIS A CA 1
ATOM 736 C C . HIS A 1 92 ? 29.349 -0.976 -28.835 1.00 49.62 92 HIS A C 1
ATOM 738 O O . HIS A 1 92 ? 28.488 -0.635 -28.022 1.00 49.62 92 HIS A O 1
ATOM 744 N N . LYS A 1 93 ? 30.006 -2.138 -28.736 1.00 52.06 93 LYS A N 1
ATOM 745 C CA . LYS A 1 93 ? 29.778 -3.179 -27.714 1.00 52.06 93 LYS A CA 1
ATOM 746 C C . LYS A 1 93 ? 29.775 -2.646 -26.272 1.00 52.06 93 LYS A C 1
ATOM 748 O O . LYS A 1 93 ? 29.139 -3.242 -25.408 1.00 52.06 93 LYS A O 1
ATOM 753 N N . GLU A 1 94 ? 30.434 -1.518 -26.017 1.00 51.06 94 GLU A N 1
ATOM 754 C CA . GLU A 1 94 ? 30.480 -0.882 -24.698 1.00 51.06 94 GLU A CA 1
ATOM 755 C C . GLU A 1 94 ? 29.157 -0.226 -24.280 1.00 51.06 94 GLU A C 1
ATOM 757 O O . GLU A 1 94 ? 28.781 -0.322 -23.113 1.00 51.06 94 GLU A O 1
ATOM 762 N N . GLN A 1 95 ? 28.392 0.354 -25.213 1.00 50.84 95 GLN A N 1
ATOM 763 C CA . GLN A 1 95 ? 27.088 0.949 -24.887 1.00 50.84 95 GLN A CA 1
ATOM 764 C C . GLN A 1 95 ? 26.054 -0.131 -24.534 1.00 50.84 95 GLN A C 1
ATOM 766 O O . GLN A 1 95 ? 25.282 0.027 -23.589 1.00 50.84 95 GLN A O 1
ATOM 771 N N . ILE A 1 96 ? 26.105 -1.281 -25.218 1.00 53.81 96 ILE A N 1
ATOM 772 C CA . ILE A 1 96 ? 25.290 -2.462 -24.886 1.00 53.81 96 ILE A CA 1
ATOM 773 C C . ILE A 1 96 ? 25.651 -2.992 -23.491 1.00 53.81 96 ILE A C 1
ATOM 775 O O . ILE A 1 96 ? 24.766 -3.368 -22.725 1.00 53.81 96 ILE A O 1
ATOM 779 N N . LEU A 1 97 ? 26.933 -2.975 -23.115 1.00 51.16 97 LEU A N 1
ATOM 780 C CA . LEU A 1 97 ? 27.370 -3.436 -21.797 1.00 51.16 97 LEU A CA 1
ATOM 781 C C . LEU A 1 97 ? 26.835 -2.545 -20.664 1.00 51.16 97 LEU A C 1
ATOM 783 O O . LEU A 1 97 ? 26.419 -3.073 -19.635 1.00 51.16 97 LEU A O 1
ATOM 787 N N . VAL A 1 98 ? 26.787 -1.221 -20.853 1.00 55.16 98 VAL A N 1
ATOM 788 C CA . VAL A 1 98 ? 26.192 -0.281 -19.882 1.00 55.16 98 VAL A CA 1
ATOM 789 C C . VAL A 1 98 ? 24.690 -0.536 -19.724 1.00 55.16 98 VAL A C 1
ATOM 791 O O . VAL A 1 98 ? 24.197 -0.596 -18.599 1.00 55.16 98 VAL A O 1
ATOM 794 N N . LEU A 1 99 ? 23.982 -0.788 -20.829 1.00 54.34 99 LEU A N 1
ATOM 795 C CA . LEU A 1 99 ? 22.558 -1.145 -20.837 1.00 54.34 99 LEU A CA 1
ATOM 796 C C . LEU A 1 99 ? 22.285 -2.468 -20.101 1.00 54.34 99 LEU A C 1
ATOM 798 O O . LEU A 1 99 ? 21.346 -2.560 -19.312 1.00 54.34 99 LEU A O 1
ATOM 802 N N . CYS A 1 100 ? 23.135 -3.479 -20.301 1.00 53.16 100 CYS A N 1
ATOM 803 C CA . CYS A 1 100 ? 23.025 -4.776 -19.631 1.00 53.16 100 CYS A CA 1
ATOM 804 C C . CYS A 1 100 ? 23.483 -4.755 -18.159 1.00 53.16 100 CYS A C 1
ATOM 806 O O . CYS A 1 100 ? 23.040 -5.600 -17.380 1.00 53.16 100 CYS A O 1
ATOM 808 N N . ASN A 1 101 ? 24.354 -3.820 -17.753 1.00 52.50 101 ASN A N 1
ATOM 809 C CA . ASN A 1 101 ? 24.804 -3.668 -16.360 1.00 52.50 101 ASN A CA 1
ATOM 810 C C . ASN A 1 101 ? 23.980 -2.665 -15.540 1.00 52.50 101 ASN A C 1
ATOM 812 O O . ASN A 1 101 ? 24.057 -2.715 -14.313 1.00 52.50 101 ASN A O 1
ATOM 816 N N . TRP A 1 102 ? 23.163 -1.812 -16.164 1.00 49.50 102 TRP A N 1
ATOM 817 C CA . TRP A 1 102 ? 22.289 -0.858 -15.468 1.00 49.50 102 TRP A CA 1
ATOM 818 C C . TRP A 1 102 ? 21.390 -1.480 -14.374 1.00 49.50 102 TRP A C 1
ATOM 820 O O . TRP A 1 102 ? 21.258 -0.875 -13.306 1.00 49.50 102 TRP A O 1
ATOM 830 N N . PRO A 1 103 ? 20.845 -2.710 -14.526 1.00 48.34 103 PRO A N 1
ATOM 831 C CA . PRO A 1 103 ? 20.106 -3.372 -13.448 1.00 48.34 103 PRO A CA 1
ATOM 832 C C . PRO A 1 103 ? 20.943 -3.603 -12.178 1.00 48.34 103 PRO A C 1
ATOM 834 O O . PRO A 1 103 ? 20.396 -3.683 -11.082 1.00 48.34 103 PRO A O 1
ATOM 837 N N . LYS A 1 104 ? 22.275 -3.698 -12.297 1.00 44.94 104 LYS A N 1
ATOM 838 C CA . LYS A 1 104 ? 23.177 -3.943 -11.162 1.00 44.94 104 LYS A CA 1
ATOM 839 C C . LYS A 1 104 ? 23.522 -2.666 -10.399 1.00 44.94 104 LYS A C 1
ATOM 841 O O . LYS A 1 104 ? 23.719 -2.727 -9.192 1.00 44.94 104 LYS A O 1
ATOM 846 N N . THR A 1 105 ? 23.556 -1.515 -11.069 1.00 44.81 105 THR A N 1
ATOM 847 C CA . THR A 1 105 ? 23.939 -0.227 -10.462 1.00 44.81 105 THR A CA 1
ATOM 848 C C . THR A 1 105 ? 22.797 0.409 -9.666 1.00 44.81 105 THR A C 1
ATOM 850 O O . THR A 1 105 ? 23.036 1.074 -8.661 1.00 44.81 105 THR A O 1
ATOM 853 N N . VAL A 1 106 ? 21.542 0.159 -10.054 1.00 46.19 106 VAL A N 1
ATOM 854 C CA . VAL A 1 106 ? 20.360 0.644 -9.314 1.00 46.19 106 VAL A CA 1
ATOM 855 C C . VAL A 1 106 ? 20.222 -0.047 -7.948 1.00 46.19 106 VAL A C 1
ATOM 857 O O . VAL A 1 106 ? 19.813 0.591 -6.978 1.00 46.19 106 VAL A O 1
ATOM 860 N N . ASN A 1 107 ? 20.668 -1.302 -7.822 1.00 41.81 107 ASN A N 1
ATOM 861 C CA . ASN A 1 107 ? 20.709 -2.014 -6.538 1.00 41.81 107 ASN A CA 1
ATOM 862 C C . ASN A 1 107 ? 21.693 -1.394 -5.525 1.00 41.81 107 ASN A C 1
ATOM 864 O O . ASN A 1 107 ? 21.511 -1.565 -4.322 1.00 41.81 107 ASN A O 1
ATOM 868 N N . SER A 1 108 ? 22.689 -0.617 -5.972 1.00 37.25 108 SER A N 1
ATOM 869 C CA . SER A 1 108 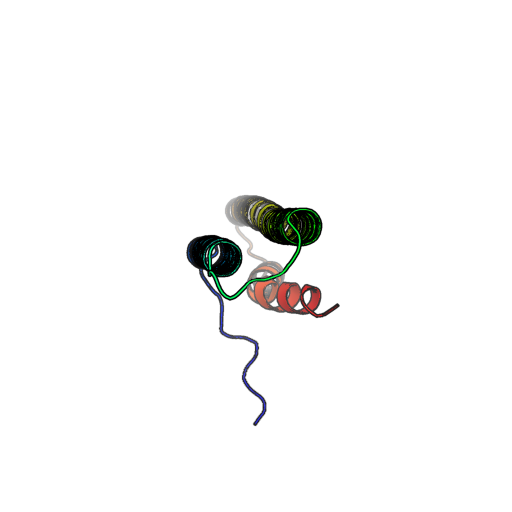? 23.604 0.110 -5.077 1.00 37.25 108 SER A CA 1
ATOM 870 C C . SER A 1 108 ? 22.977 1.364 -4.456 1.00 37.25 108 SER A C 1
ATOM 872 O O . SER A 1 108 ? 23.455 1.835 -3.430 1.00 37.25 108 SER A O 1
ATOM 874 N N . ILE A 1 109 ? 21.893 1.896 -5.034 1.00 40.62 109 ILE A N 1
ATOM 875 C CA . ILE A 1 109 ? 21.211 3.108 -4.544 1.00 40.62 109 ILE A CA 1
ATOM 876 C C . ILE A 1 109 ? 20.139 2.763 -3.488 1.00 40.62 109 ILE A C 1
ATOM 878 O O . ILE A 1 109 ? 19.694 3.631 -2.745 1.00 40.62 109 ILE A O 1
ATOM 882 N N . GLN A 1 110 ? 19.742 1.491 -3.359 1.00 39.03 110 GLN A N 1
ATOM 883 C CA . GLN A 1 110 ? 18.769 1.041 -2.350 1.00 39.03 110 GLN A CA 1
ATOM 884 C C . GLN A 1 110 ? 19.384 0.651 -0.991 1.00 39.03 110 GLN A C 1
ATOM 886 O O . GLN A 1 110 ? 18.642 0.205 -0.116 1.00 39.03 110 GLN A O 1
ATOM 891 N N . LEU A 1 111 ? 20.697 0.832 -0.797 1.00 37.50 111 LEU A N 1
ATOM 892 C CA . LEU A 1 111 ? 21.418 0.456 0.431 1.00 37.50 111 LEU A CA 1
ATOM 893 C C . LEU A 1 111 ? 22.088 1.627 1.178 1.00 37.50 111 LEU A C 1
ATOM 895 O O . LEU A 1 111 ? 22.947 1.387 2.023 1.00 37.50 111 LEU A O 1
ATOM 899 N N . ALA A 1 112 ? 21.659 2.867 0.920 1.00 32.34 112 ALA A N 1
ATOM 900 C CA . ALA A 1 112 ? 21.977 4.038 1.744 1.00 32.34 112 ALA A CA 1
ATOM 901 C C . ALA A 1 112 ? 20.705 4.633 2.366 1.00 32.34 112 ALA A C 1
ATOM 903 O O . ALA A 1 112 ? 19.685 4.740 1.643 1.00 32.34 112 ALA A O 1
#

Sequence (112 aa):
MAAELGQQTVEFSALVRRAAEDSYLALKELVERSRAPEDQRSDSEKKIDLLKFIAKTRQRMLRLHVLAKWCRQVILVLDAIRFELISDGTAHKEQILVLCNWPKTVNSIQLA

Foldseek 3Di:
DDPPPQPDDDDLVVV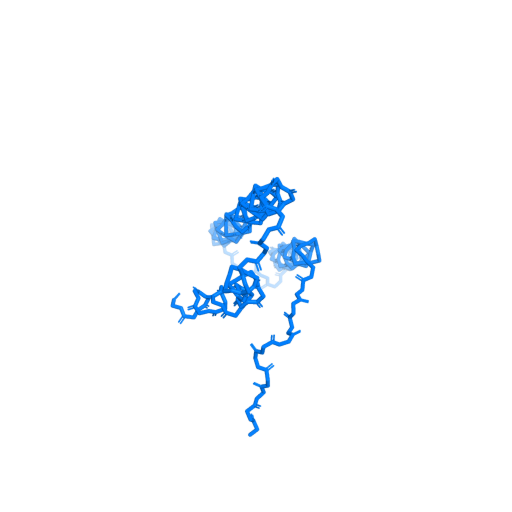VVVLVVVLVVVVVVLVVLVPPPPNPDDPVVSVVVVVVSVVVSVVVVVVSVVVVVVVVVVVVVVVVVVVVCVVPVDPDVVVVVCVVCVSVVVVVVVPD

Nearest PDB structures (foldseek):
  7uio-assembly1_Bn  TM=6.411E-01  e=4.706E-02  Saccharomyces cerevisiae S288C
  7uig-assembly1_n  TM=6.424E-01  e=5.040E-02  Saccharomyces cerevisiae
  5l8g-assembly2_S  TM=3.920E-01  e=8.557E+00  Rhodospirillum rubrum